Protein AF-A0A2A7AQQ0-F1 (afdb_monomer_lite)

Foldseek 3Di:
DDPFDKAFPDWDAFDDLVFKAAKDKAWFDLVLDGDPVDDQWDWPDDRNRRHTTTTIGTPADAQIKMWIWMDGPPDPPTDIWIWGHHVPDTATDGSNRHHDPD

Radius of gyration: 13.71 Å; chains: 1; bounding box: 38×26×37 Å

Sequence (102 aa):
MSTTSNVIIASYSSFNQRRYGTPWVCTMTPAGKYDFSQRVGTYTGDGDQGEAGDLVVTEPVEGQVYGYGQKDYRGNNTEKKFAKWTGEKFVPCDKIGRVKEG

Organism: NCBI:txid853

Secondary structure (DSSP, 8-state):
-----EEEEEEE----TTTBPPPEEEEEPTTS-EE-SS--EEESS-TTTT--EEEEEESPPTT-EEEEEE-BSSSS--EEEEEEE-SS-EEEB-TTS-B---

Structure (mmCIF, N/CA/C/O backbone):
data_AF-A0A2A7AQQ0-F1
#
_entry.id   AF-A0A2A7AQQ0-F1
#
loop_
_atom_site.group_PDB
_atom_site.id
_atom_site.type_symbol
_atom_site.label_atom_id
_atom_site.label_alt_id
_atom_site.label_comp_id
_atom_site.label_asym_id
_atom_site.label_entity_id
_atom_site.label_seq_id
_atom_site.pdbx_PDB_ins_code
_atom_site.Cartn_x
_atom_site.Cartn_y
_atom_site.Cartn_z
_atom_site.occupancy
_atom_site.B_iso_or_equiv
_atom_site.auth_seq_id
_atom_site.auth_comp_id
_atom_site.auth_asym_id
_atom_site.auth_atom_id
_atom_site.pdbx_PDB_model_num
ATOM 1 N N . MET A 1 1 ? -22.180 11.803 8.508 1.00 40.00 1 MET A N 1
ATOM 2 C CA . MET A 1 1 ? -21.643 11.997 7.147 1.00 40.00 1 MET A CA 1
ATOM 3 C C . MET A 1 1 ? -20.196 11.540 7.186 1.00 40.00 1 MET A C 1
ATOM 5 O O . MET A 1 1 ? -19.375 12.287 7.697 1.00 40.00 1 MET A O 1
ATOM 9 N N . SER A 1 2 ? -19.903 10.296 6.795 1.00 44.53 2 SER A N 1
ATOM 10 C CA . SER A 1 2 ? -18.510 9.841 6.701 1.00 44.53 2 SER A CA 1
ATOM 11 C C . SER A 1 2 ? -17.913 10.450 5.447 1.00 44.53 2 SER A C 1
ATOM 13 O O . SER A 1 2 ? -18.363 10.164 4.342 1.00 44.53 2 SER A O 1
ATOM 15 N N . THR A 1 3 ? -16.964 11.356 5.622 1.00 51.50 3 THR A N 1
ATOM 16 C CA . THR A 1 3 ? -16.162 11.898 4.533 1.00 51.50 3 THR A CA 1
ATOM 17 C C . THR A 1 3 ? -15.352 10.750 3.944 1.00 51.50 3 THR A C 1
ATOM 19 O O . THR A 1 3 ? -14.482 10.207 4.617 1.00 51.50 3 THR A O 1
ATOM 22 N N . THR A 1 4 ? -15.655 10.377 2.702 1.00 57.81 4 THR A N 1
ATOM 23 C CA . THR A 1 4 ? -14.834 9.507 1.854 1.00 57.81 4 THR A CA 1
ATOM 24 C C . THR A 1 4 ? -13.453 10.145 1.695 1.00 57.81 4 THR A C 1
ATOM 26 O O . THR A 1 4 ? -13.214 10.925 0.773 1.00 57.81 4 THR A O 1
ATOM 29 N N . SER A 1 5 ? -12.555 9.917 2.655 1.00 83.56 5 SER A N 1
ATOM 30 C CA . SER A 1 5 ? -11.197 10.444 2.610 1.00 83.56 5 SER A CA 1
ATOM 31 C C . SER A 1 5 ? -10.295 9.434 1.910 1.00 83.56 5 SER A C 1
ATOM 33 O O . SER A 1 5 ? -10.093 8.304 2.350 1.00 83.56 5 SER A O 1
ATOM 35 N N . ASN A 1 6 ? -9.764 9.858 0.769 1.00 93.44 6 ASN A N 1
ATOM 36 C CA . ASN A 1 6 ? -8.640 9.212 0.112 1.00 93.44 6 ASN A CA 1
ATOM 37 C C . ASN A 1 6 ? -7.359 9.732 0.767 1.00 93.44 6 ASN A C 1
ATOM 39 O O . ASN A 1 6 ? -7.156 10.946 0.817 1.00 93.44 6 ASN A O 1
ATOM 43 N N . VAL A 1 7 ? -6.509 8.840 1.275 1.00 96.94 7 VAL A N 1
ATOM 44 C CA . VAL A 1 7 ? -5.294 9.226 2.006 1.00 96.94 7 VAL A CA 1
ATOM 45 C C . VAL A 1 7 ? -4.061 8.581 1.391 1.00 96.94 7 VAL A C 1
ATOM 47 O O . VAL A 1 7 ? -4.042 7.382 1.116 1.00 96.94 7 VAL A O 1
ATOM 50 N N . ILE A 1 8 ? -3.016 9.380 1.190 1.00 97.88 8 ILE A N 1
ATOM 51 C CA . ILE A 1 8 ? -1.737 8.927 0.639 1.00 97.88 8 ILE A CA 1
ATOM 52 C C . ILE A 1 8 ? -0.989 8.115 1.704 1.00 97.88 8 ILE A C 1
ATOM 54 O O . ILE A 1 8 ? -0.746 8.604 2.808 1.00 97.88 8 ILE A O 1
ATOM 58 N N . ILE A 1 9 ? -0.607 6.879 1.371 1.00 98.12 9 ILE A N 1
ATOM 59 C CA . ILE A 1 9 ? 0.231 6.023 2.229 1.00 98.12 9 ILE A CA 1
ATOM 60 C C . ILE A 1 9 ? 1.716 6.120 1.860 1.00 98.12 9 ILE A C 1
ATOM 62 O O . ILE A 1 9 ? 2.580 5.963 2.723 1.00 98.12 9 ILE A O 1
ATOM 66 N N . ALA A 1 10 ? 2.021 6.379 0.585 1.00 98.19 10 ALA A N 1
ATOM 67 C CA . ALA A 1 10 ? 3.377 6.557 0.075 1.00 98.19 10 ALA A CA 1
ATOM 68 C C . ALA A 1 10 ? 3.367 7.255 -1.291 1.00 98.19 10 ALA A C 1
ATOM 70 O O . ALA A 1 10 ? 2.424 7.086 -2.060 1.00 98.19 10 ALA A O 1
ATOM 71 N N . SER A 1 11 ? 4.452 7.958 -1.607 1.00 98.25 11 SER A N 1
ATOM 72 C CA . SER A 1 11 ? 4.706 8.535 -2.931 1.00 98.25 11 SER A CA 1
ATOM 73 C C . SER A 1 11 ? 5.874 7.809 -3.595 1.00 98.25 11 SER A C 1
ATOM 75 O O . SER A 1 11 ? 6.862 7.476 -2.934 1.00 98.25 11 SER A O 1
ATOM 77 N N . TYR A 1 12 ? 5.763 7.569 -4.898 1.00 98.19 12 TYR A N 1
ATOM 78 C CA . TYR A 1 12 ? 6.750 6.866 -5.711 1.00 98.19 12 TYR A CA 1
ATOM 79 C C . TYR A 1 12 ? 7.223 7.770 -6.851 1.00 98.19 12 TYR A C 1
ATOM 81 O O . TYR A 1 12 ? 6.421 8.379 -7.559 1.00 98.19 12 TYR A O 1
ATOM 89 N N . SER A 1 13 ? 8.540 7.844 -7.045 1.00 98.06 13 SER A N 1
ATOM 90 C CA . SER A 1 13 ? 9.130 8.456 -8.240 1.00 98.06 13 SER A CA 1
ATOM 91 C C . SER A 1 13 ? 8.882 7.588 -9.474 1.00 98.06 13 SER A C 1
ATOM 93 O O . SER A 1 13 ? 8.519 6.416 -9.356 1.00 98.06 13 SER A O 1
ATOM 95 N N . SER A 1 14 ? 9.144 8.140 -10.661 1.00 98.00 14 SER A N 1
ATOM 96 C CA . SER A 1 14 ? 9.136 7.346 -11.886 1.00 98.00 14 SER A CA 1
ATOM 97 C C . SER A 1 14 ? 10.121 6.183 -11.783 1.00 98.00 14 SER A C 1
ATOM 99 O O . SER A 1 14 ? 11.176 6.270 -11.142 1.00 98.00 14 SER A O 1
ATOM 101 N N . PHE A 1 15 ? 9.763 5.062 -12.395 1.00 97.31 15 PHE A N 1
ATOM 102 C CA . PHE A 1 15 ? 10.497 3.813 -12.274 1.00 97.31 15 PHE A CA 1
ATOM 103 C C . PHE A 1 15 ? 10.618 3.107 -13.620 1.00 97.31 15 PHE A C 1
ATOM 105 O O . PHE A 1 15 ? 9.838 3.310 -14.541 1.00 97.31 15 PHE A O 1
ATOM 112 N N . ASN A 1 16 ? 11.613 2.230 -13.739 1.00 96.94 16 ASN A N 1
ATOM 113 C CA . ASN A 1 16 ? 11.739 1.366 -14.908 1.00 96.94 16 ASN A CA 1
ATOM 114 C C . ASN A 1 16 ? 10.688 0.249 -14.828 1.00 96.94 16 ASN A C 1
ATOM 116 O O . ASN A 1 16 ? 10.898 -0.736 -14.116 1.00 96.94 16 ASN A O 1
ATOM 120 N N . GLN A 1 17 ? 9.600 0.373 -15.585 1.00 94.75 17 GLN A N 1
ATOM 121 C CA . GLN A 1 17 ? 8.484 -0.578 -15.645 1.00 94.75 17 GLN A CA 1
ATOM 122 C C . GLN A 1 17 ? 8.901 -1.986 -16.100 1.00 94.75 17 GLN A C 1
ATOM 124 O O . GLN A 1 17 ? 8.248 -2.978 -15.792 1.00 94.75 17 GLN A O 1
ATOM 129 N N . ARG A 1 18 ? 10.037 -2.125 -16.805 1.00 94.31 18 ARG A N 1
ATOM 130 C CA . ARG A 1 18 ? 10.561 -3.453 -17.180 1.00 94.31 18 ARG A CA 1
ATOM 131 C C . ARG A 1 18 ? 11.201 -4.181 -15.999 1.00 94.31 18 ARG A C 1
ATOM 133 O O . ARG A 1 18 ? 11.514 -5.370 -16.125 1.00 94.31 18 ARG A O 1
ATOM 140 N N . ARG A 1 19 ? 11.478 -3.470 -14.902 1.00 96.44 19 ARG A N 1
ATOM 141 C CA . ARG A 1 19 ? 12.068 -3.994 -13.666 1.00 96.44 19 ARG A CA 1
ATOM 142 C C . ARG A 1 19 ? 11.063 -3.992 -12.521 1.00 96.44 19 ARG A C 1
ATOM 144 O O . ARG A 1 19 ? 10.946 -5.008 -11.844 1.00 96.44 19 ARG A O 1
ATOM 151 N N . TYR A 1 20 ? 10.380 -2.878 -12.306 1.00 97.75 20 TYR A N 1
ATOM 152 C CA . TYR A 1 20 ? 9.471 -2.686 -11.187 1.00 97.75 20 TYR A CA 1
ATOM 153 C C . TYR A 1 20 ? 8.018 -2.740 -11.647 1.00 97.75 20 TYR A C 1
ATOM 155 O O . TYR A 1 20 ? 7.692 -2.246 -12.720 1.00 97.75 20 TYR A O 1
ATOM 163 N N . GLY A 1 21 ? 7.157 -3.354 -10.838 1.00 97.00 21 GLY A N 1
ATOM 164 C CA . GLY A 1 21 ? 5.711 -3.335 -11.067 1.00 97.00 21 GLY A CA 1
ATOM 165 C C . GLY A 1 21 ? 5.041 -2.069 -10.548 1.00 97.00 21 GLY A C 1
ATOM 166 O O . GLY A 1 21 ? 5.656 -1.280 -9.832 1.00 97.00 21 GLY A O 1
ATOM 167 N N . THR A 1 22 ? 3.753 -1.927 -10.842 1.00 97.94 22 THR A N 1
ATOM 168 C CA . THR A 1 22 ? 2.898 -0.892 -10.252 1.00 97.94 22 THR A CA 1
ATOM 169 C C . THR A 1 22 ? 2.889 -1.005 -8.721 1.00 97.94 22 THR A C 1
ATOM 171 O O . THR A 1 22 ? 2.730 -2.119 -8.200 1.00 97.94 22 THR A O 1
ATOM 174 N N . PRO A 1 23 ? 3.065 0.106 -7.981 1.00 98.44 23 PRO A N 1
ATOM 175 C CA . PRO A 1 23 ? 2.888 0.122 -6.534 1.00 98.44 23 PRO A CA 1
ATOM 176 C C . PRO A 1 23 ? 1.517 -0.416 -6.116 1.00 98.44 23 PRO A C 1
ATOM 178 O O . PRO A 1 23 ? 0.502 -0.152 -6.760 1.00 98.44 23 PRO A O 1
ATOM 181 N N . TRP A 1 24 ? 1.485 -1.191 -5.035 1.00 98.31 24 TRP A N 1
ATOM 182 C CA . TRP A 1 24 ? 0.288 -1.890 -4.570 1.00 98.31 24 TRP A CA 1
ATOM 183 C C . TRP A 1 24 ? 0.037 -1.633 -3.089 1.00 98.31 24 TRP A C 1
ATOM 185 O O . TRP A 1 24 ? 0.974 -1.465 -2.310 1.00 98.31 24 TRP A O 1
ATOM 195 N N . VAL A 1 25 ? -1.239 -1.666 -2.704 1.00 98.56 25 VAL A N 1
ATOM 196 C CA . VAL A 1 25 ? -1.697 -1.648 -1.312 1.00 98.56 25 VAL A CA 1
ATOM 197 C C . VAL A 1 25 ? -2.777 -2.703 -1.107 1.00 98.56 25 VAL A C 1
ATOM 199 O O . VAL A 1 25 ? -3.584 -2.962 -1.999 1.00 98.56 25 VAL A O 1
ATOM 202 N N . CYS A 1 26 ? -2.781 -3.327 0.064 1.00 98.44 26 CYS A N 1
ATOM 203 C CA . CYS A 1 26 ? -3.775 -4.306 0.475 1.00 98.44 26 CYS A CA 1
ATOM 204 C C . CYS A 1 26 ? -3.974 -4.257 1.995 1.00 98.44 26 CYS A C 1
ATOM 206 O O . CYS A 1 26 ? -3.182 -3.643 2.716 1.00 98.44 26 CYS A O 1
ATOM 208 N N . THR A 1 27 ? -5.000 -4.928 2.508 1.00 98.25 27 THR A N 1
ATOM 209 C CA . THR A 1 27 ? -5.152 -5.120 3.955 1.00 98.25 27 THR A CA 1
ATOM 210 C C . THR A 1 27 ? -4.263 -6.264 4.436 1.00 98.25 27 THR A C 1
ATOM 212 O O . THR A 1 27 ? -3.845 -7.138 3.671 1.00 98.25 27 THR A O 1
ATOM 215 N N . MET A 1 28 ? -3.930 -6.246 5.723 1.00 98.06 28 MET A N 1
ATOM 216 C CA . MET A 1 28 ? -3.310 -7.370 6.414 1.00 98.06 28 MET A CA 1
ATOM 217 C C . MET A 1 28 ? -4.354 -8.072 7.276 1.00 98.06 28 MET A C 1
ATOM 219 O O . MET A 1 28 ? -5.124 -7.425 7.989 1.00 98.06 28 MET A O 1
ATOM 223 N N . THR A 1 29 ? -4.352 -9.401 7.252 1.00 96.44 29 THR A N 1
ATOM 224 C CA . THR A 1 29 ? -5.170 -10.206 8.164 1.00 96.44 29 THR A CA 1
ATOM 225 C C . THR A 1 29 ? -4.586 -10.183 9.581 1.00 96.44 29 THR A C 1
ATOM 227 O O .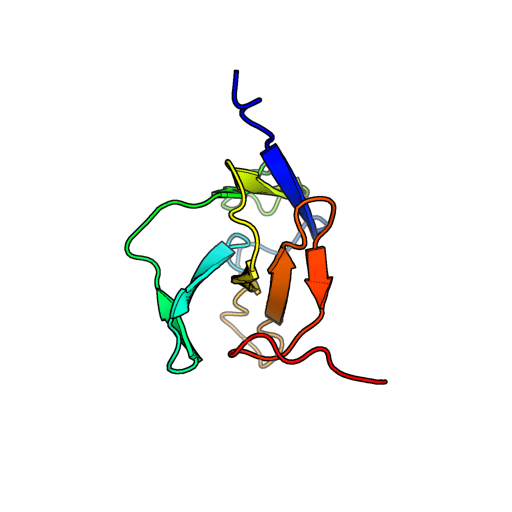 THR A 1 29 ? -3.380 -9.967 9.740 1.00 96.44 29 THR A O 1
ATOM 230 N N . PRO A 1 30 ? -5.371 -10.515 10.624 1.00 91.81 30 PRO A N 1
ATOM 231 C CA . PRO A 1 30 ? -4.852 -10.649 11.991 1.00 91.81 30 PRO A CA 1
ATOM 232 C C . PRO A 1 30 ? -3.702 -11.663 12.131 1.00 91.81 30 PRO A C 1
ATOM 234 O O . PRO A 1 30 ? -2.874 -11.552 13.030 1.00 91.81 30 PRO A O 1
ATOM 237 N N . ALA A 1 31 ? -3.609 -12.634 11.215 1.00 93.94 31 ALA A N 1
ATOM 238 C CA . ALA A 1 31 ? -2.515 -13.604 11.150 1.00 93.94 31 ALA A CA 1
ATOM 239 C C . ALA A 1 31 ? -1.252 -13.067 10.437 1.00 93.94 31 ALA A C 1
ATOM 241 O O . ALA A 1 31 ? -0.291 -13.812 10.225 1.00 93.94 31 ALA A O 1
ATOM 242 N N . GLY A 1 32 ? -1.244 -11.797 10.020 1.00 94.38 32 GLY A N 1
ATOM 243 C CA . GLY A 1 32 ? -0.133 -11.155 9.321 1.00 94.38 32 GLY A CA 1
ATOM 244 C C . GLY A 1 32 ? 0.048 -11.628 7.878 1.00 94.38 32 GLY A C 1
ATOM 245 O O . GLY A 1 32 ? 1.178 -11.651 7.381 1.00 94.38 32 GLY A O 1
ATOM 246 N N . LYS A 1 33 ? -1.037 -12.041 7.210 1.00 97.25 33 LYS A N 1
ATOM 247 C CA . LYS A 1 33 ? -1.040 -12.371 5.775 1.00 97.25 33 LYS A CA 1
ATOM 248 C C . LYS A 1 33 ? -1.574 -11.197 4.961 1.00 97.25 33 LYS A C 1
ATOM 250 O O . LYS A 1 33 ? -2.453 -10.489 5.436 1.00 97.25 33 LYS A O 1
ATOM 255 N N . TYR A 1 34 ? -1.068 -11.032 3.744 1.00 97.81 34 TYR A N 1
ATOM 256 C CA . TYR A 1 34 ? -1.626 -10.085 2.782 1.00 97.81 34 TYR A CA 1
ATOM 257 C C . TYR A 1 34 ? -3.013 -10.551 2.329 1.00 97.81 34 TYR A C 1
ATOM 259 O O . TYR A 1 34 ? -3.179 -11.728 1.998 1.00 97.81 34 TYR A O 1
ATOM 267 N N . ASP A 1 35 ? -3.975 -9.637 2.294 1.00 97.62 35 ASP A N 1
ATOM 268 C CA . ASP A 1 35 ? -5.317 -9.858 1.770 1.00 97.62 35 ASP A CA 1
ATOM 269 C C . ASP A 1 35 ? -5.603 -8.874 0.629 1.00 97.62 35 ASP A C 1
ATOM 271 O O . ASP A 1 35 ? -5.798 -7.679 0.835 1.00 97.62 35 ASP A O 1
ATOM 275 N N . PHE A 1 36 ? -5.598 -9.408 -0.592 1.00 96.88 36 PHE A N 1
ATOM 276 C CA . PHE A 1 36 ? -5.879 -8.678 -1.830 1.00 96.88 36 PHE A CA 1
ATOM 277 C C . PHE A 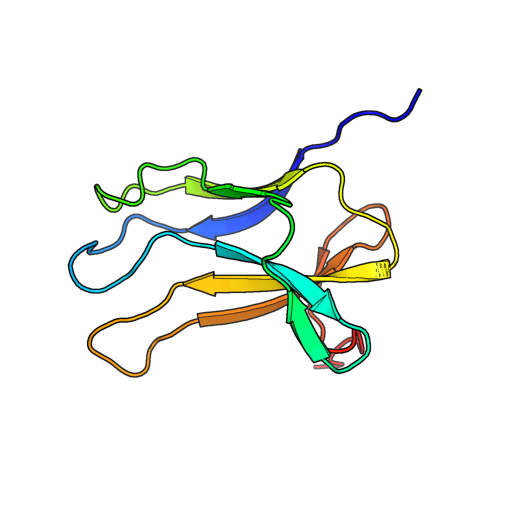1 36 ? -7.324 -8.880 -2.318 1.00 96.88 36 PHE A C 1
ATOM 279 O O . PHE A 1 36 ? -7.637 -8.520 -3.451 1.00 96.88 36 PHE A O 1
ATOM 286 N N . SER A 1 37 ? -8.204 -9.488 -1.512 1.00 96.44 37 SER A N 1
ATOM 287 C CA . SER A 1 37 ? -9.594 -9.763 -1.912 1.00 96.44 37 SER A CA 1
ATOM 288 C C . SER A 1 37 ? -10.418 -8.493 -2.138 1.00 96.44 37 SER A C 1
ATOM 290 O O . SER A 1 37 ? -11.398 -8.517 -2.881 1.00 96.44 37 SER A O 1
ATOM 292 N N . GLN A 1 38 ? -10.004 -7.380 -1.531 1.00 92.44 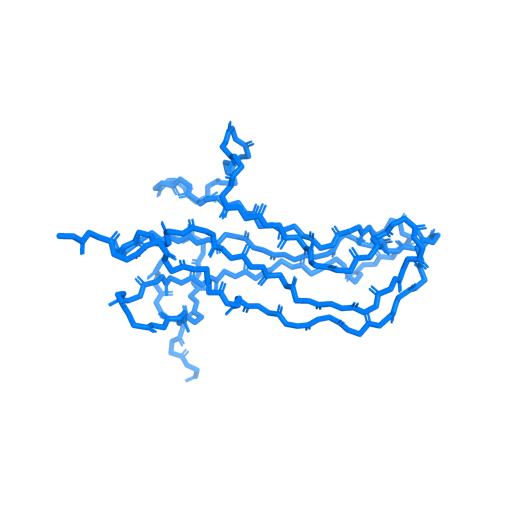38 GLN A N 1
ATOM 293 C CA . GLN A 1 38 ? -10.644 -6.079 -1.658 1.00 92.44 38 GLN A CA 1
ATOM 294 C C . GLN A 1 38 ? -9.703 -5.068 -2.309 1.00 92.44 38 GLN A C 1
ATOM 296 O O . GLN A 1 38 ? -8.512 -4.995 -1.997 1.00 92.44 38 GLN A O 1
ATOM 301 N N . ARG A 1 39 ? -10.260 -4.224 -3.181 1.00 94.38 39 ARG A N 1
ATOM 302 C CA . ARG A 1 39 ? -9.548 -3.062 -3.710 1.00 94.38 39 ARG A CA 1
ATOM 303 C C . ARG A 1 39 ? -9.666 -1.915 -2.712 1.00 94.38 39 ARG A C 1
ATOM 305 O O . ARG A 1 39 ? -10.656 -1.197 -2.708 1.00 94.38 39 ARG A O 1
ATOM 312 N N . VAL A 1 40 ? -8.644 -1.760 -1.878 1.00 96.50 40 VAL A N 1
ATOM 313 C CA . VAL A 1 40 ? -8.612 -0.759 -0.794 1.00 96.50 40 VAL A CA 1
ATOM 314 C C . VAL A 1 40 ? -7.877 0.527 -1.164 1.00 96.50 40 VAL A C 1
ATOM 316 O O . VAL A 1 40 ? -7.670 1.398 -0.326 1.00 96.50 40 VAL A O 1
ATOM 319 N N . GLY A 1 41 ? -7.443 0.645 -2.415 1.00 96.31 41 GLY A N 1
ATOM 320 C CA . GLY A 1 41 ? -6.651 1.773 -2.859 1.00 96.31 41 GLY A CA 1
ATOM 321 C C . GLY A 1 41 ? -6.285 1.719 -4.332 1.00 96.31 41 GLY A C 1
ATOM 322 O O . GLY A 1 41 ? -6.667 0.803 -5.070 1.00 96.31 41 GLY A O 1
ATOM 323 N N . THR A 1 42 ? -5.534 2.727 -4.760 1.00 96.94 42 THR A N 1
ATOM 324 C CA . THR A 1 42 ? -5.039 2.848 -6.129 1.00 96.94 42 THR A CA 1
ATOM 325 C C . THR A 1 42 ? -3.718 3.601 -6.163 1.00 96.94 42 THR A C 1
ATOM 327 O O . THR A 1 42 ? -3.442 4.435 -5.302 1.00 96.94 42 THR A O 1
ATOM 330 N N . TYR A 1 43 ? -2.914 3.309 -7.176 1.00 98.25 43 TYR A N 1
ATOM 331 C CA . TYR A 1 43 ? -1.798 4.156 -7.572 1.00 98.25 43 TYR A CA 1
ATOM 332 C C . TYR A 1 43 ? -2.314 5.239 -8.531 1.00 98.25 43 TYR A C 1
ATOM 334 O O . TYR A 1 43 ? -3.185 4.937 -9.351 1.00 98.25 43 TYR A O 1
ATOM 342 N N . THR A 1 44 ? -1.854 6.485 -8.394 1.00 98.12 44 THR A N 1
ATOM 343 C CA . THR A 1 44 ? -2.328 7.614 -9.219 1.00 98.12 44 THR A CA 1
ATOM 344 C C . THR A 1 44 ? -1.549 7.806 -10.519 1.00 98.12 44 THR A C 1
ATOM 346 O O . THR A 1 44 ? -2.085 8.427 -11.432 1.00 98.12 44 THR A O 1
ATOM 349 N N . GLY A 1 45 ? -0.323 7.280 -10.620 1.00 97.38 45 GLY A N 1
ATOM 350 C CA . GLY A 1 45 ? 0.463 7.301 -11.858 1.00 97.38 45 GLY A CA 1
ATOM 351 C C . GLY A 1 45 ? 0.146 6.122 -12.783 1.00 97.38 45 GLY A C 1
ATOM 352 O O . GLY A 1 45 ? -0.399 5.103 -12.345 1.00 97.38 45 GLY A O 1
ATOM 353 N N . ASP A 1 46 ? 0.536 6.219 -14.056 1.00 97.62 46 ASP A N 1
ATOM 354 C CA . ASP A 1 46 ? 0.515 5.078 -14.973 1.00 97.62 46 ASP A CA 1
ATOM 355 C C . ASP A 1 46 ? 1.679 4.115 -14.671 1.00 97.62 46 ASP A C 1
ATOM 357 O O . ASP A 1 46 ? 2.839 4.332 -15.040 1.00 97.62 46 ASP A O 1
ATOM 361 N N . GLY A 1 47 ? 1.366 3.020 -13.977 1.00 95.19 47 GLY A N 1
ATOM 362 C CA . GLY A 1 47 ? 2.349 1.999 -13.624 1.00 95.19 47 GLY A CA 1
ATOM 363 C C . GLY A 1 47 ? 2.877 1.184 -14.810 1.00 95.19 47 GLY A C 1
ATOM 364 O O . GLY A 1 47 ? 4.001 0.683 -14.733 1.00 95.19 47 GLY A O 1
ATOM 365 N N . ASP A 1 48 ? 2.126 1.097 -15.912 1.00 95.69 48 ASP A N 1
ATOM 366 C CA . ASP A 1 48 ? 2.559 0.413 -17.136 1.00 95.69 48 ASP A CA 1
ATOM 367 C C . ASP A 1 48 ? 3.579 1.260 -17.912 1.00 95.69 48 ASP A C 1
ATOM 369 O O . ASP A 1 48 ? 4.436 0.721 -18.618 1.00 95.69 48 ASP A O 1
ATOM 373 N N . GLN A 1 49 ? 3.549 2.584 -17.733 1.00 97.69 49 GLN A N 1
ATOM 374 C CA . GLN A 1 49 ? 4.560 3.510 -18.256 1.00 97.69 49 GLN A CA 1
ATOM 375 C C . GLN A 1 49 ? 5.676 3.836 -17.253 1.00 97.69 49 GLN A C 1
ATOM 377 O O . GLN A 1 49 ? 6.696 4.410 -17.637 1.00 97.69 49 GLN A O 1
ATOM 382 N N . GLY A 1 50 ? 5.534 3.421 -15.992 1.00 97.50 50 GLY A N 1
ATOM 383 C CA . GLY A 1 50 ? 6.506 3.716 -14.940 1.00 97.50 50 GLY A CA 1
ATOM 384 C C . GLY A 1 50 ? 6.463 5.171 -14.472 1.00 97.50 50 GLY A C 1
ATOM 385 O O . GLY A 1 50 ? 7.483 5.711 -14.036 1.00 97.50 50 GLY A O 1
ATOM 386 N N . GLU A 1 51 ? 5.309 5.826 -14.586 1.00 98.44 51 GLU A N 1
ATOM 387 C CA . GLU A 1 51 ? 5.124 7.207 -14.150 1.00 98.44 51 GLU A CA 1
ATOM 388 C C . GLU A 1 51 ? 5.172 7.332 -12.625 1.00 98.44 51 GLU A C 1
ATOM 390 O O . GLU A 1 51 ? 4.840 6.400 -11.888 1.00 98.44 51 GLU A O 1
ATOM 395 N N . ALA A 1 52 ? 5.592 8.509 -12.155 1.00 98.50 52 ALA A N 1
ATOM 396 C CA . ALA A 1 52 ? 5.544 8.870 -10.743 1.00 98.50 52 ALA A CA 1
ATOM 397 C C . ALA A 1 52 ? 4.093 9.049 -10.273 1.00 98.50 52 ALA A C 1
ATOM 399 O O . ALA A 1 52 ? 3.214 9.395 -11.063 1.00 98.50 52 ALA A O 1
ATOM 400 N N . GLY A 1 53 ? 3.848 8.867 -8.980 1.00 98.38 53 GLY A N 1
ATOM 401 C CA . GLY A 1 53 ? 2.512 9.004 -8.421 1.00 98.38 53 GLY A CA 1
ATOM 402 C C . GLY A 1 53 ? 2.432 8.651 -6.945 1.00 98.38 53 GLY A C 1
ATOM 403 O O . GLY A 1 53 ? 3.403 8.238 -6.308 1.00 98.38 53 GLY A O 1
ATOM 404 N N . ASP A 1 54 ? 1.229 8.788 -6.415 1.00 98.56 54 ASP A N 1
ATOM 405 C CA . ASP A 1 54 ? 0.890 8.484 -5.037 1.00 98.56 54 ASP A CA 1
ATOM 406 C C . ASP A 1 54 ? 0.151 7.156 -4.961 1.00 98.56 54 ASP A C 1
ATOM 408 O O . ASP A 1 54 ? -0.715 6.837 -5.778 1.00 98.56 54 ASP A O 1
ATOM 412 N N . LEU A 1 55 ? 0.478 6.377 -3.940 1.00 98.44 55 LEU A N 1
ATOM 413 C CA . LEU A 1 55 ? -0.302 5.228 -3.532 1.00 98.44 55 LEU A CA 1
ATOM 414 C C . LEU A 1 55 ? -1.304 5.691 -2.477 1.00 98.44 55 LEU A C 1
ATOM 416 O O . LEU A 1 55 ? -0.932 6.202 -1.419 1.00 98.44 55 LEU A O 1
ATOM 420 N N . VAL A 1 56 ? -2.582 5.522 -2.783 1.00 98.06 56 VAL A N 1
ATOM 421 C CA . VAL A 1 56 ? -3.699 6.055 -2.007 1.00 98.06 56 VAL A CA 1
ATOM 422 C C . VAL A 1 56 ? -4.520 4.907 -1.445 1.00 98.06 56 VAL A C 1
ATOM 424 O O . VAL A 1 56 ? -4.812 3.953 -2.163 1.00 98.06 56 VAL A O 1
ATOM 427 N N . VAL A 1 57 ? -4.922 5.016 -0.181 1.00 98.19 57 VAL A N 1
ATOM 428 C CA . VAL A 1 57 ? -5.928 4.157 0.456 1.00 98.19 57 VAL A CA 1
ATOM 429 C C . VAL A 1 57 ? -7.256 4.906 0.486 1.00 98.19 57 VAL A C 1
ATOM 431 O O . VAL A 1 57 ? -7.312 6.059 0.917 1.00 98.19 57 VAL A O 1
ATOM 434 N N . THR A 1 58 ? -8.318 4.257 0.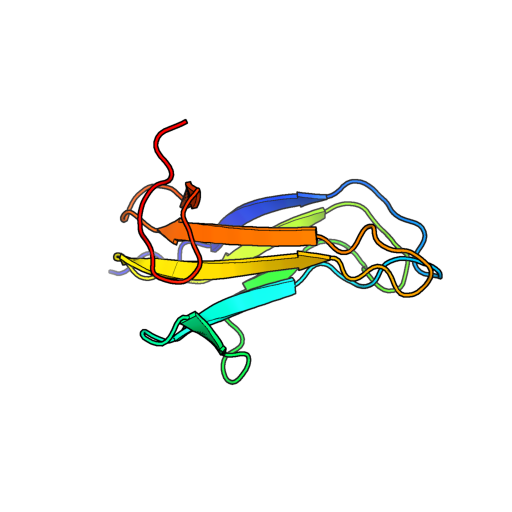021 1.00 96.62 58 THR A N 1
ATOM 435 C CA . THR A 1 58 ? -9.677 4.810 0.012 1.00 96.62 58 THR A CA 1
ATOM 436 C C . THR A 1 58 ? -10.400 4.387 1.280 1.00 96.62 58 THR A C 1
ATOM 438 O O . THR A 1 58 ? -10.439 3.198 1.582 1.00 96.62 58 THR A O 1
ATOM 441 N N . GLU A 1 59 ? -10.959 5.359 2.007 1.00 94.94 59 GLU A N 1
ATOM 442 C CA . GLU A 1 59 ? -11.734 5.131 3.236 1.00 94.94 59 GLU A CA 1
ATOM 443 C C . GLU A 1 59 ? -10.980 4.251 4.256 1.00 94.94 59 GLU A C 1
ATOM 445 O O . GLU A 1 59 ? -11.449 3.170 4.626 1.00 94.94 59 GLU A O 1
ATOM 450 N N . PRO A 1 60 ? -9.775 4.667 4.699 1.00 95.81 60 PRO A N 1
ATOM 451 C CA . PRO A 1 60 ? -8.974 3.856 5.603 1.00 95.81 60 PRO A CA 1
ATOM 452 C C . PRO A 1 60 ? -9.694 3.614 6.938 1.00 95.81 60 PRO A C 1
ATOM 454 O O . PRO A 1 60 ? -10.261 4.526 7.541 1.00 95.81 60 PRO A O 1
ATOM 457 N N . VAL A 1 61 ? -9.628 2.375 7.426 1.00 95.69 61 VAL A N 1
ATOM 458 C CA . VAL A 1 61 ? -10.306 1.943 8.657 1.00 95.69 61 VAL A CA 1
ATOM 459 C C . VAL A 1 61 ? -9.363 2.076 9.847 1.00 95.69 61 VAL A C 1
ATOM 461 O O . VAL A 1 61 ? -8.224 1.611 9.803 1.00 95.69 61 VAL A O 1
ATOM 464 N N . GLU A 1 62 ? -9.817 2.720 10.923 1.00 95.94 62 GLU A N 1
ATOM 465 C CA . GLU A 1 62 ? -9.011 2.890 12.135 1.00 95.94 62 GLU A CA 1
ATOM 466 C C . GLU A 1 62 ? -8.579 1.530 12.703 1.00 95.94 62 GLU A C 1
ATOM 468 O O . GLU A 1 62 ? -9.367 0.593 12.815 1.00 95.94 62 GLU A O 1
ATOM 473 N N . GLY A 1 63 ? -7.289 1.402 13.017 1.00 95.19 63 GLY A N 1
ATOM 474 C CA . GLY A 1 63 ? -6.691 0.164 13.508 1.00 95.19 63 GLY A CA 1
ATOM 475 C C . GLY A 1 63 ? -6.340 -0.859 12.422 1.00 95.19 63 GLY A C 1
ATOM 476 O O . GLY A 1 63 ? -5.549 -1.764 12.699 1.00 95.19 63 GLY A O 1
ATOM 477 N N . GLN A 1 64 ? -6.837 -0.710 11.188 1.00 97.06 64 GLN A N 1
ATOM 478 C CA . GLN A 1 64 ? -6.484 -1.597 10.081 1.00 97.06 64 GLN A CA 1
ATOM 479 C C . GLN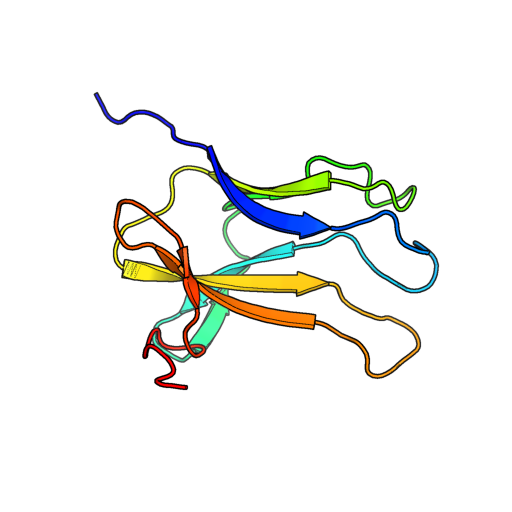 A 1 64 ? -5.015 -1.412 9.691 1.00 97.06 64 GLN A C 1
ATOM 481 O O . GLN A 1 64 ? -4.511 -0.296 9.529 1.00 97.06 64 GLN A O 1
ATOM 486 N N . VAL A 1 65 ? -4.328 -2.539 9.516 1.00 97.94 65 VAL A N 1
ATOM 487 C CA . VAL A 1 65 ? -2.960 -2.585 8.998 1.00 97.94 65 VAL A CA 1
ATOM 488 C C . VAL A 1 65 ? -3.019 -2.781 7.492 1.00 97.94 65 VAL A C 1
ATOM 490 O O . VAL A 1 65 ? -3.671 -3.707 7.005 1.00 97.94 65 VAL A O 1
ATOM 493 N N . TYR A 1 66 ? -2.310 -1.933 6.762 1.00 98.31 66 TYR A N 1
ATOM 494 C CA . TYR A 1 66 ? -2.174 -2.011 5.318 1.00 98.31 66 TYR A CA 1
ATOM 495 C C . TYR A 1 66 ? -0.758 -2.451 4.967 1.00 98.31 66 TYR A C 1
ATOM 497 O O . TYR A 1 66 ? 0.223 -1.901 5.475 1.00 98.31 66 TYR A O 1
ATOM 505 N N . GLY A 1 67 ? -0.658 -3.460 4.109 1.00 98.25 67 GLY A N 1
ATOM 506 C CA . GLY A 1 67 ? 0.585 -3.839 3.456 1.00 98.25 67 GLY A CA 1
ATOM 507 C C . GLY A 1 67 ? 0.706 -3.076 2.147 1.00 98.25 67 GLY A C 1
ATOM 508 O O . GLY A 1 67 ? -0.266 -2.982 1.403 1.00 98.25 67 GLY A O 1
ATOM 509 N N . TYR A 1 68 ? 1.886 -2.541 1.858 1.00 98.56 68 TYR A N 1
ATOM 510 C CA . TYR A 1 68 ? 2.128 -1.830 0.609 1.00 98.56 68 TYR A CA 1
ATOM 511 C C . TYR A 1 68 ? 3.561 -2.009 0.119 1.00 98.56 68 TYR A C 1
ATOM 513 O O . TYR A 1 68 ? 4.459 -2.387 0.882 1.00 98.56 68 TYR A O 1
ATOM 521 N N . GLY A 1 69 ? 3.785 -1.745 -1.162 1.00 98.00 69 GLY A N 1
ATOM 522 C CA . GLY A 1 69 ? 5.123 -1.770 -1.728 1.00 98.00 69 GLY A CA 1
ATOM 523 C C . GLY A 1 69 ? 5.149 -1.855 -3.243 1.00 98.00 69 GLY A C 1
ATOM 524 O O . GLY A 1 69 ? 4.163 -1.590 -3.927 1.00 98.00 69 GLY A O 1
ATOM 525 N N . GLN A 1 70 ? 6.307 -2.258 -3.758 1.00 98.31 70 GLN A N 1
ATOM 526 C CA . GLN A 1 70 ? 6.583 -2.350 -5.183 1.00 98.31 70 GLN A CA 1
ATOM 527 C C . GLN A 1 70 ? 7.462 -3.570 -5.455 1.00 98.31 70 GLN A C 1
ATOM 529 O O . GLN A 1 70 ? 8.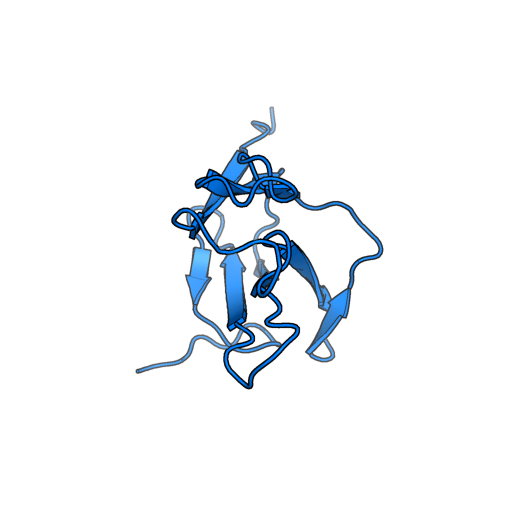515 -3.757 -4.841 1.00 98.31 70 GLN A O 1
ATOM 534 N N . LYS A 1 71 ? 7.011 -4.440 -6.360 1.00 97.19 71 LYS A N 1
ATOM 535 C CA . LYS A 1 71 ? 7.744 -5.660 -6.709 1.00 97.19 71 LYS A CA 1
ATOM 536 C C . LYS A 1 71 ? 8.887 -5.336 -7.669 1.00 97.19 71 LYS A C 1
ATOM 538 O O . LYS A 1 71 ? 8.654 -4.695 -8.688 1.00 97.19 71 LYS A O 1
ATOM 543 N N . ASP A 1 72 ? 10.087 -5.828 -7.367 1.00 97.12 72 ASP A N 1
ATOM 544 C CA . ASP A 1 72 ? 11.210 -5.908 -8.308 1.00 97.12 72 ASP A CA 1
ATOM 545 C C . ASP A 1 72 ? 11.189 -7.300 -8.954 1.00 97.12 72 ASP A C 1
ATOM 547 O O . ASP A 1 72 ? 11.299 -8.313 -8.262 1.00 97.12 72 ASP A O 1
ATOM 551 N N . TYR A 1 73 ? 11.010 -7.366 -10.272 1.00 93.81 73 TYR A N 1
ATOM 552 C CA . TYR A 1 73 ? 10.959 -8.617 -11.034 1.00 93.81 73 TYR A CA 1
ATOM 553 C C . TYR A 1 73 ? 12.339 -9.135 -11.457 1.00 93.81 73 TYR A C 1
ATOM 555 O O . TYR A 1 73 ? 12.419 -10.206 -12.058 1.00 93.81 73 TYR A O 1
ATOM 563 N N . ARG A 1 74 ? 13.421 -8.390 -11.196 1.00 91.44 74 ARG A N 1
ATOM 564 C CA . ARG A 1 74 ? 14.779 -8.735 -11.655 1.00 91.44 74 ARG A CA 1
ATOM 565 C C . ARG A 1 74 ? 15.811 -8.845 -10.537 1.00 91.44 74 ARG A C 1
ATOM 567 O O . ARG A 1 74 ? 16.834 -9.487 -10.741 1.00 91.44 74 ARG A O 1
ATOM 574 N N . GLY A 1 75 ? 15.579 -8.209 -9.392 1.00 90.56 75 GLY A N 1
ATOM 575 C CA . GLY A 1 75 ? 16.522 -8.165 -8.274 1.00 90.56 75 GLY A CA 1
ATOM 576 C C . GLY A 1 75 ? 15.875 -8.388 -6.909 1.00 90.56 75 GLY A C 1
ATOM 577 O O . GLY A 1 75 ? 14.705 -8.740 -6.795 1.00 90.56 75 GLY A O 1
ATOM 578 N N . ASN A 1 76 ? 16.655 -8.155 -5.850 1.00 92.38 76 ASN A N 1
ATOM 579 C CA . ASN A 1 76 ? 16.215 -8.319 -4.460 1.00 92.38 76 ASN A CA 1
ATOM 580 C C . ASN A 1 76 ? 15.711 -7.005 -3.824 1.00 92.38 76 ASN A C 1
ATOM 582 O O . ASN A 1 76 ? 15.682 -6.875 -2.605 1.00 92.38 76 ASN A O 1
ATOM 586 N N . ASN A 1 77 ? 15.314 -6.021 -4.643 1.00 94.94 77 ASN A N 1
ATOM 587 C CA . ASN A 1 77 ? 14.863 -4.704 -4.174 1.00 94.94 77 ASN A CA 1
ATOM 588 C C . ASN A 1 77 ? 13.332 -4.612 -4.066 1.00 94.94 77 ASN A C 1
ATOM 590 O O . ASN A 1 77 ? 12.771 -3.529 -4.203 1.00 94.94 77 ASN A O 1
ATOM 594 N N . THR A 1 78 ? 12.638 -5.740 -3.869 1.00 96.50 78 THR A N 1
ATOM 595 C CA . THR A 1 78 ? 11.186 -5.716 -3.649 1.00 96.50 78 THR A CA 1
ATOM 596 C C . THR A 1 78 ? 10.884 -5.005 -2.334 1.00 96.50 78 THR A C 1
ATOM 598 O O . THR A 1 78 ? 11.297 -5.454 -1.264 1.00 96.50 78 THR A O 1
ATOM 601 N N . GLU A 1 79 ? 10.110 -3.929 -2.407 1.00 97.38 79 GLU A N 1
ATOM 602 C CA . GLU A 1 79 ? 9.645 -3.194 -1.240 1.00 97.38 79 GLU A CA 1
ATOM 603 C C . GLU A 1 79 ? 8.416 -3.879 -0.636 1.00 97.38 79 GLU A C 1
ATOM 605 O O . GLU A 1 79 ? 7.465 -4.222 -1.341 1.00 97.38 79 GLU A O 1
ATOM 610 N N . LYS A 1 80 ? 8.438 -4.064 0.688 1.00 97.12 80 LYS A N 1
ATOM 611 C CA . LYS A 1 80 ? 7.295 -4.506 1.495 1.00 97.12 80 LYS A CA 1
ATOM 612 C C . LYS A 1 80 ? 7.297 -3.718 2.800 1.00 97.12 80 LYS A C 1
ATOM 614 O O . LYS A 1 80 ? 8.156 -3.942 3.654 1.00 97.12 80 LYS A O 1
ATOM 619 N N . LYS A 1 81 ? 6.349 -2.804 2.947 1.00 98.00 81 LYS A N 1
ATOM 620 C CA . LYS A 1 81 ? 6.152 -1.974 4.136 1.00 98.00 81 LYS A CA 1
ATOM 621 C C . LYS A 1 81 ? 4.753 -2.195 4.704 1.00 98.00 81 LYS A C 1
ATOM 623 O O . LYS A 1 81 ? 3.876 -2.750 4.041 1.00 98.00 81 LYS A O 1
ATOM 628 N N . PHE A 1 82 ? 4.577 -1.790 5.957 1.00 98.19 82 PHE A N 1
ATOM 629 C CA . PHE A 1 82 ? 3.310 -1.905 6.667 1.00 98.19 82 PHE A CA 1
ATOM 630 C C . PHE A 1 82 ? 3.048 -0.623 7.443 1.00 98.19 82 PHE A C 1
ATOM 632 O O . PHE A 1 82 ? 3.949 -0.099 8.106 1.00 98.19 82 PHE A O 1
ATOM 639 N N . ALA A 1 83 ? 1.817 -0.134 7.377 1.00 98.00 83 ALA A N 1
ATOM 640 C CA . ALA A 1 83 ? 1.377 0.992 8.181 1.00 98.00 83 ALA A CA 1
ATOM 641 C C . ALA A 1 83 ? -0.039 0.761 8.705 1.00 98.00 83 ALA A C 1
ATOM 643 O O . ALA A 1 83 ? -0.872 0.146 8.040 1.00 98.00 83 ALA A O 1
ATOM 644 N N . LYS A 1 84 ? -0.299 1.255 9.913 1.00 97.19 84 LYS A N 1
ATOM 645 C CA . LYS A 1 84 ? -1.608 1.209 10.558 1.00 97.19 84 LYS A CA 1
ATOM 646 C C . LYS A 1 84 ? -2.251 2.585 10.490 1.00 97.19 84 LYS A C 1
ATOM 648 O O . LYS A 1 84 ? -1.576 3.577 10.767 1.00 97.19 84 LYS A O 1
ATOM 653 N N . TRP A 1 85 ? -3.529 2.641 10.136 1.00 96.75 85 TRP A N 1
ATOM 654 C CA . TRP A 1 85 ? -4.295 3.884 10.176 1.00 96.75 85 TRP A CA 1
ATOM 655 C C . TRP A 1 85 ? -4.746 4.195 11.606 1.00 96.75 85 TRP A C 1
ATOM 657 O O . TRP A 1 85 ? -5.309 3.332 12.279 1.00 96.75 85 TRP A O 1
ATOM 667 N N . THR A 1 86 ? -4.503 5.417 12.081 1.00 94.81 86 THR A N 1
ATOM 668 C CA . THR A 1 86 ? -4.880 5.855 13.440 1.00 94.81 86 THR A CA 1
ATOM 669 C C . THR A 1 86 ? -6.203 6.616 13.501 1.00 94.81 86 THR A C 1
ATOM 671 O O . THR A 1 86 ? -6.502 7.188 14.538 1.00 94.81 86 THR A O 1
ATOM 674 N N . GLY A 1 87 ? -6.937 6.726 12.391 1.00 93.81 87 GLY A N 1
ATOM 675 C CA . GLY A 1 87 ? -8.040 7.687 12.252 1.00 93.81 87 GLY A CA 1
ATOM 676 C C . GLY A 1 87 ? -7.594 9.034 11.665 1.00 93.81 87 GLY A C 1
ATOM 677 O O . GLY A 1 87 ? -8.400 9.729 11.055 1.00 93.81 87 GLY A O 1
ATOM 678 N N . GLU A 1 88 ? -6.300 9.359 11.766 1.00 93.19 88 GLU A N 1
ATOM 679 C CA . GLU A 1 88 ? -5.732 10.639 11.308 1.00 93.19 88 GLU A CA 1
ATOM 680 C C . GLU A 1 88 ? -4.558 10.480 10.337 1.00 93.19 88 GLU A C 1
ATOM 682 O O . GLU A 1 88 ? -4.402 11.277 9.411 1.00 93.19 88 GLU A O 1
ATOM 687 N N . LYS A 1 89 ? -3.699 9.477 10.555 1.00 94.94 89 LYS A N 1
ATOM 688 C CA . LYS A 1 89 ? -2.492 9.254 9.751 1.00 94.94 89 LYS A CA 1
ATOM 689 C C . LYS A 1 89 ? -2.090 7.786 9.704 1.00 94.94 89 LYS A C 1
ATOM 691 O O . LYS A 1 89 ? -2.485 6.976 10.544 1.00 94.94 89 LYS A O 1
ATOM 696 N N . PHE A 1 90 ? -1.237 7.459 8.738 1.00 96.50 90 PHE A N 1
ATOM 697 C CA . PHE A 1 90 ? -0.545 6.179 8.689 1.00 96.50 90 PHE A CA 1
ATOM 698 C C . PHE A 1 90 ? 0.695 6.200 9.584 1.00 96.50 90 PHE A C 1
ATOM 700 O O . PHE A 1 90 ? 1.536 7.092 9.480 1.00 96.50 90 PHE A O 1
ATOM 707 N N . VAL A 1 91 ? 0.822 5.195 10.449 1.00 96.50 91 VAL A N 1
ATOM 708 C CA . VAL A 1 91 ? 1.996 4.993 11.307 1.00 96.50 91 VAL A CA 1
ATOM 709 C C . VAL A 1 91 ? 2.693 3.688 10.916 1.00 96.50 91 VAL A C 1
ATOM 711 O O . VAL A 1 91 ? 2.028 2.646 10.882 1.00 96.50 91 VAL A O 1
ATOM 714 N N . PRO A 1 92 ? 4.012 3.702 10.634 1.00 97.12 92 PRO A N 1
ATOM 715 C CA . PRO A 1 92 ? 4.770 2.490 10.343 1.00 97.12 92 PRO A CA 1
ATOM 716 C C . PRO A 1 92 ? 4.653 1.442 11.455 1.00 97.12 92 PRO A C 1
ATOM 718 O O . PRO A 1 92 ? 4.731 1.750 12.645 1.00 97.12 92 PRO A O 1
ATOM 721 N N . CYS A 1 93 ? 4.480 0.183 11.069 1.00 96.38 93 CYS A N 1
ATOM 722 C CA . CYS A 1 93 ? 4.342 -0.932 12.004 1.00 96.38 93 CYS A CA 1
ATOM 723 C C . CYS A 1 93 ? 4.891 -2.238 11.409 1.00 96.38 93 CYS A C 1
ATOM 725 O O . CYS A 1 93 ? 5.475 -2.261 10.322 1.00 96.38 93 CYS A O 1
ATOM 727 N N . ASP A 1 94 ? 4.767 -3.336 12.148 1.00 95.62 94 ASP A N 1
ATOM 728 C CA . ASP A 1 94 ? 4.927 -4.680 11.605 1.00 95.62 94 ASP A CA 1
ATOM 729 C C . ASP A 1 94 ? 3.634 -5.204 10.946 1.00 95.62 94 ASP A C 1
ATOM 731 O O . ASP A 1 94 ? 2.585 -4.561 10.941 1.00 95.62 94 ASP A O 1
ATOM 735 N N . LYS A 1 95 ? 3.706 -6.418 10.394 1.00 95.25 95 LYS A N 1
ATOM 736 C CA . LYS A 1 95 ? 2.596 -7.074 9.684 1.00 95.25 95 LYS A CA 1
ATOM 737 C C . LYS A 1 95 ? 1.347 -7.359 10.535 1.00 95.25 95 LYS A C 1
ATOM 739 O O . LYS A 1 95 ? 0.338 -7.755 9.963 1.00 95.25 95 LYS A O 1
ATOM 744 N N . ILE A 1 96 ? 1.416 -7.212 11.861 1.00 94.81 96 ILE A N 1
ATOM 745 C CA . ILE A 1 96 ? 0.287 -7.394 12.790 1.00 94.81 96 ILE A CA 1
ATOM 746 C C . ILE A 1 96 ? -0.043 -6.107 13.566 1.00 94.81 96 ILE A C 1
ATOM 748 O O . ILE A 1 96 ? -0.837 -6.138 14.503 1.00 94.81 96 ILE A O 1
ATOM 752 N N . GLY A 1 97 ? 0.536 -4.965 13.181 1.00 92.62 97 GLY A N 1
ATOM 753 C CA . GLY A 1 97 ? 0.161 -3.650 13.699 1.00 92.62 97 GLY A CA 1
ATOM 754 C C . GLY A 1 97 ? 0.880 -3.208 14.972 1.00 92.62 97 GLY A C 1
ATOM 755 O O . GLY A 1 97 ? 0.449 -2.222 15.588 1.00 92.62 97 GLY A O 1
ATOM 756 N N . ARG A 1 98 ? 1.966 -3.886 15.368 1.00 92.25 98 ARG A N 1
ATOM 757 C CA . ARG A 1 98 ? 2.852 -3.412 16.441 1.00 92.25 98 ARG A CA 1
ATOM 758 C C . ARG A 1 98 ? 3.726 -2.299 15.887 1.00 92.25 98 ARG A C 1
ATOM 760 O O . ARG A 1 98 ? 4.409 -2.483 14.878 1.00 92.25 98 ARG A O 1
ATOM 767 N N . VAL A 1 99 ? 3.667 -1.132 16.520 1.00 85.88 99 VAL A N 1
ATOM 768 C CA . VAL A 1 99 ? 4.531 -0.007 16.155 1.00 85.88 99 VAL A CA 1
ATOM 769 C C . VAL A 1 99 ? 5.967 -0.445 16.406 1.00 85.88 99 VAL A C 1
ATOM 771 O O . VAL A 1 99 ? 6.274 -0.987 17.466 1.00 85.88 99 VAL A O 1
ATOM 774 N N . LYS A 1 100 ? 6.829 -0.271 15.406 1.00 67.25 100 LYS A N 1
ATOM 775 C CA . LYS A 1 100 ? 8.258 -0.482 15.608 1.00 67.25 100 LYS A CA 1
ATOM 776 C C . LYS A 1 100 ? 8.769 0.730 16.377 1.00 67.25 100 LYS A C 1
ATOM 778 O O . LYS A 1 100 ? 8.843 1.811 15.800 1.00 67.25 100 LYS A O 1
ATOM 783 N N . GLU A 1 101 ? 9.052 0.561 17.664 1.00 57.19 101 GLU A N 1
ATOM 784 C CA . GLU A 1 101 ? 9.961 1.478 18.350 1.00 57.19 101 GLU A CA 1
ATOM 785 C C . GLU A 1 101 ? 11.311 1.362 17.633 1.00 57.19 101 GLU A C 1
ATOM 787 O O . GLU A 1 101 ? 11.797 0.252 17.394 1.00 57.19 101 GLU A O 1
ATOM 792 N N . GLY A 1 102 ? 11.799 2.498 17.135 1.00 50.91 102 GLY A N 1
ATOM 793 C CA . GLY A 1 102 ? 13.103 2.601 16.483 1.00 50.91 102 GLY A CA 1
ATOM 794 C C . GLY A 1 102 ? 14.234 2.511 17.489 1.00 50.91 102 GLY A C 1
ATOM 795 O O . GLY A 1 102 ? 14.012 2.915 18.651 1.00 50.91 102 GLY A O 1
#

pLDDT: mean 93.28, std 11.49, range [40.0, 98.56]